Protein AF-A0AAD2FTS0-F1 (afdb_monomer)

Foldseek 3Di:
DDQCDPVNLVVLLVLQLVLLVVQPDPVVSVVVNVVSVVVSVVCPPDPPSVVVVVVSVVSVVVSVVSVVLRVVVVVCVVVVVPPCPSDPDDDDDPPDDDDPVRVVVVVVVVVVVVVVVD

InterPro domains:
  IPR008381 Succinate dehydrogenase assembly factor 3, mitochondrial [PTHR13137] (9-116)

Nearest PDB structures (foldseek):
  6odd-assembly1_B  TM=8.765E-01  e=1.587E-02  Homo sapiens
  5usr-assembly1_B  TM=8.900E-01  e=3.037E-02  Homo sapiens
  8pk8-assembly1_B  TM=8.845E-01  e=4.327E-02  Homo sapiens
  6nzu-assembly1_B  TM=8.905E-01  e=5.812E-02  Homo sapiens
  6uxe-assembly1_B  TM=8.537E-01  e=1.585E-01  Homo sapiens

Sequence (118 aa):
MATRGRGAALSLYRAILRAHKDNLPAEMRSLGDAYVKSEFKLHKTVEKTVQLDAFFTAWEEYLNQVQQTARIKESSLSLGEKEITASFGQHLSPDIELSEEQEMQLEKLKEEASKAGR

pLDDT: mean 82.48, std 14.32, range [41.81, 96.69]

Secondary structure (DSSP, 8-state):
-----HHHHHHHHHHHHHHHHHHS-HHHHHHHHHHHHHHHHHGGG---HHHHHHHHHHHHHHHHHHHHHHHHHHHHHHTT-TT-----S----TTPPPPHHHHHHHHHHHHHHHHHT-

Mean predicted aligned error: 10.07 Å

Solvent-accessible surface area (backbone atoms only — not comparable to full-atom values): 7083 Å² total; per-residue (Å²): 132,84,81,80,46,73,68,54,54,55,50,52,54,52,50,42,57,48,45,33,68,78,50,44,59,73,72,60,31,58,55,49,55,52,50,54,53,51,52,60,58,68,56,69,79,65,80,58,62,70,60,51,52,53,50,52,52,53,53,52,51,49,42,51,51,52,49,49,53,38,50,53,37,54,54,35,60,74,70,66,49,89,79,64,70,65,69,83,72,78,89,74,60,96,83,62,83,70,53,76,67,56,49,53,52,50,51,52,50,53,53,51,55,59,55,70,74,103

Radius of gyration: 19.04 Å; Cα contacts (8 Å, |Δi|>4): 46; chains: 1; bounding box: 47×38×46 Å

Structure (mmCIF, N/CA/C/O backbone):
data_AF-A0AAD2FTS0-F1
#
_entry.id   AF-A0AAD2FTS0-F1
#
loop_
_atom_site.group_PDB
_atom_site.id
_atom_site.type_symbol
_atom_site.label_atom_id
_atom_site.label_alt_id
_atom_site.label_comp_id
_atom_site.label_asym_id
_atom_site.label_entity_id
_atom_site.label_seq_id
_atom_site.pdbx_PDB_ins_code
_atom_site.Cartn_x
_atom_site.Cartn_y
_atom_site.Cartn_z
_atom_site.occupancy
_atom_site.B_iso_or_equiv
_atom_site.auth_seq_id
_atom_site.auth_comp_i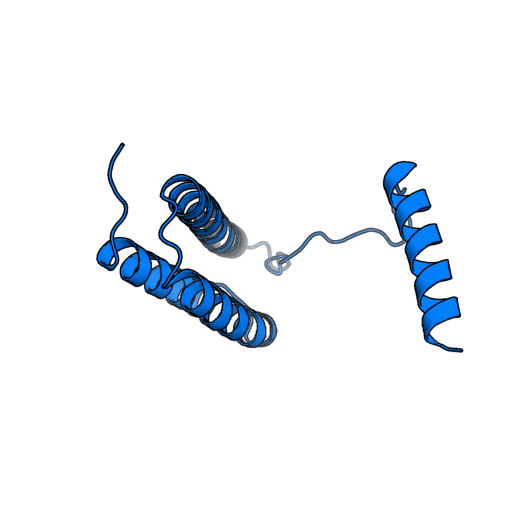d
_atom_site.auth_asym_id
_atom_site.auth_atom_id
_atom_site.pdbx_PDB_model_num
ATOM 1 N N . MET A 1 1 ? -13.497 16.438 12.329 1.00 41.81 1 ME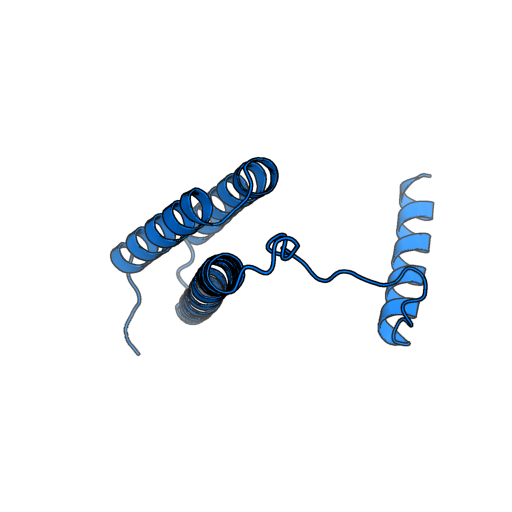T A N 1
ATOM 2 C CA . MET A 1 1 ? -12.716 15.297 11.807 1.00 41.81 1 MET A CA 1
ATOM 3 C C . MET A 1 1 ? -13.694 14.301 11.216 1.00 41.81 1 MET A C 1
ATOM 5 O O . MET A 1 1 ? -14.609 13.893 11.921 1.00 41.81 1 MET A O 1
ATOM 9 N N . ALA A 1 2 ? -13.605 14.031 9.914 1.00 47.47 2 ALA A N 1
ATOM 10 C CA . ALA A 1 2 ? -14.544 13.147 9.231 1.00 47.47 2 ALA A CA 1
ATOM 11 C C . ALA A 1 2 ? -14.225 11.693 9.599 1.00 47.47 2 ALA A C 1
ATOM 13 O O . ALA A 1 2 ? -13.137 11.210 9.308 1.00 47.47 2 ALA A O 1
ATOM 14 N N . THR A 1 3 ? -15.160 10.999 10.241 1.00 56.09 3 THR A N 1
ATOM 15 C CA . THR A 1 3 ? -15.031 9.575 10.557 1.00 56.09 3 THR A CA 1
ATOM 16 C C . THR A 1 3 ? -15.008 8.770 9.256 1.00 56.09 3 THR A C 1
ATOM 18 O O . THR A 1 3 ? -16.033 8.567 8.601 1.00 56.09 3 THR A O 1
ATOM 21 N N . ARG A 1 4 ? -13.816 8.325 8.839 1.00 69.94 4 ARG A N 1
ATOM 22 C CA . ARG A 1 4 ? -13.638 7.480 7.651 1.00 69.94 4 ARG A CA 1
ATOM 23 C C . ARG A 1 4 ? -14.267 6.109 7.905 1.00 69.94 4 ARG A C 1
ATOM 25 O O . ARG A 1 4 ? -13.741 5.278 8.636 1.00 69.94 4 ARG A O 1
ATOM 32 N N . GLY A 1 5 ? -15.447 5.898 7.329 1.00 78.75 5 GLY A N 1
ATOM 33 C CA . GLY A 1 5 ? -16.237 4.684 7.528 1.00 78.75 5 GLY A CA 1
ATOM 34 C C . GLY A 1 5 ? -15.822 3.506 6.640 1.00 78.75 5 GLY A C 1
ATOM 35 O O . GLY A 1 5 ? -14.988 3.609 5.740 1.00 78.75 5 GLY A O 1
ATOM 36 N N . ARG A 1 6 ? -16.509 2.374 6.827 1.00 82.62 6 ARG A N 1
ATOM 37 C CA . ARG A 1 6 ? -16.319 1.119 6.070 1.00 82.62 6 ARG A CA 1
ATOM 38 C C . ARG A 1 6 ? -16.353 1.296 4.546 1.00 82.62 6 ARG A C 1
ATOM 40 O O . ARG A 1 6 ? -15.654 0.583 3.831 1.00 82.62 6 ARG A O 1
ATOM 47 N N . GLY A 1 7 ? -17.155 2.240 4.048 1.00 86.44 7 GLY 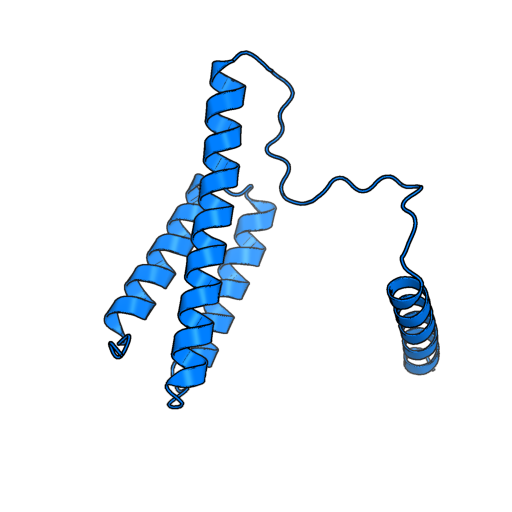A N 1
ATOM 48 C CA . GLY A 1 7 ? -17.219 2.572 2.623 1.00 86.44 7 GLY A CA 1
ATOM 49 C C . GLY A 1 7 ? -15.891 3.110 2.085 1.00 86.44 7 GLY A C 1
ATOM 50 O O . GLY A 1 7 ? -15.428 2.644 1.047 1.00 86.44 7 GLY A O 1
ATOM 51 N N . ALA A 1 8 ? -15.238 4.008 2.828 1.00 88.25 8 ALA A N 1
ATOM 52 C CA . ALA A 1 8 ? -13.932 4.552 2.464 1.00 88.25 8 ALA A CA 1
ATOM 53 C C . ALA A 1 8 ? -12.858 3.452 2.433 1.00 88.25 8 ALA A C 1
ATOM 55 O O . ALA A 1 8 ? -12.108 3.364 1.464 1.00 88.25 8 ALA A O 1
ATOM 56 N N . ALA A 1 9 ? -12.854 2.547 3.422 1.00 90.81 9 ALA A N 1
ATOM 57 C CA . ALA A 1 9 ? -11.936 1.400 3.454 1.00 90.81 9 ALA A CA 1
ATOM 58 C C . ALA A 1 9 ? -12.085 0.499 2.225 1.00 90.81 9 ALA A C 1
ATOM 60 O O . ALA A 1 9 ? -11.095 0.115 1.609 1.00 90.81 9 ALA A O 1
ATOM 61 N N . LEU A 1 10 ? -13.321 0.183 1.834 1.00 92.44 10 LEU A N 1
ATOM 62 C CA . LEU A 1 10 ? -13.574 -0.657 0.664 1.00 92.44 10 LEU A CA 1
ATOM 63 C C . LEU A 1 10 ? -13.203 0.035 -0.652 1.00 92.44 10 LEU A C 1
ATOM 65 O O . LEU A 1 10 ? -12.760 -0.639 -1.584 1.00 92.44 10 LEU A O 1
ATOM 69 N N . SER A 1 11 ? -13.400 1.349 -0.750 1.00 95.31 11 SER A N 1
ATOM 70 C CA . SER A 1 11 ? -12.982 2.127 -1.918 1.00 95.31 11 SER A CA 1
ATOM 71 C C . SER A 1 11 ? -11.462 2.158 -2.048 1.00 95.31 11 SER A C 1
ATOM 73 O O . SER A 1 11 ? -10.950 1.829 -3.117 1.00 95.31 11 SER A O 1
ATOM 75 N N . LEU A 1 12 ? -10.747 2.452 -0.956 1.00 95.62 12 LEU A N 1
ATOM 76 C CA . LEU A 1 12 ? -9.284 2.482 -0.930 1.00 95.62 12 LEU A CA 1
ATOM 77 C C . LEU A 1 12 ? -8.684 1.105 -1.239 1.00 95.62 12 LEU A C 1
ATOM 79 O O . LEU A 1 12 ? -7.850 0.981 -2.130 1.00 95.62 12 LEU A O 1
ATOM 83 N N . TYR A 1 13 ? -9.197 0.052 -0.598 1.00 96.12 13 TYR A N 1
ATOM 84 C CA . TYR A 1 13 ? -8.792 -1.331 -0.857 1.00 96.12 13 TYR A CA 1
ATOM 85 C C . TYR A 1 13 ? -8.905 -1.707 -2.343 1.00 96.12 13 TYR A C 1
ATOM 87 O O . TYR A 1 13 ? -7.976 -2.257 -2.933 1.00 96.12 13 TYR A O 1
ATOM 95 N N . ARG A 1 14 ? -10.036 -1.384 -2.986 1.00 96.69 14 ARG A N 1
ATOM 96 C CA . ARG A 1 14 ? -10.232 -1.662 -4.419 1.00 96.69 14 ARG A CA 1
ATOM 97 C C . ARG A 1 14 ? -9.324 -0.814 -5.304 1.00 96.69 14 ARG A C 1
ATOM 99 O O . ARG A 1 14 ? -8.875 -1.314 -6.331 1.00 96.69 14 ARG A O 1
ATOM 106 N N . ALA A 1 15 ? -9.092 0.444 -4.938 1.00 96.56 15 ALA A N 1
ATOM 107 C CA . ALA A 1 15 ? -8.209 1.333 -5.684 1.00 96.56 15 ALA A CA 1
ATOM 108 C C . ALA A 1 15 ? -6.764 0.815 -5.681 1.00 96.56 15 ALA A C 1
ATOM 110 O O . ALA A 1 15 ? -6.151 0.753 -6.744 1.00 96.56 15 ALA A O 1
ATOM 111 N N . ILE A 1 16 ? -6.272 0.344 -4.531 1.00 96.56 16 ILE A N 1
ATOM 112 C CA . ILE A 1 16 ? -4.934 -0.250 -4.402 1.00 96.56 16 ILE A CA 1
ATOM 113 C C . ILE A 1 16 ? -4.796 -1.507 -5.260 1.00 96.56 16 ILE A C 1
ATOM 115 O O . ILE A 1 16 ? -3.875 -1.592 -6.063 1.00 96.56 16 ILE A O 1
ATOM 119 N N . LEU A 1 17 ? -5.743 -2.448 -5.179 1.00 96.19 17 LEU A N 1
ATOM 120 C CA . LEU A 1 17 ? -5.669 -3.673 -5.987 1.00 96.19 17 LEU A CA 1
ATOM 121 C C . LEU A 1 17 ? -5.740 -3.409 -7.499 1.00 96.19 17 LEU A C 1
ATOM 123 O O . LEU A 1 17 ? -5.150 -4.147 -8.287 1.00 96.19 17 LEU A O 1
ATOM 127 N N . ARG A 1 18 ? -6.457 -2.361 -7.926 1.00 95.94 18 ARG A N 1
ATOM 128 C CA . ARG A 1 18 ? -6.436 -1.922 -9.331 1.00 95.94 18 ARG A CA 1
ATOM 129 C C . ARG A 1 18 ? -5.072 -1.355 -9.701 1.00 95.94 18 ARG A C 1
ATOM 131 O O . ARG A 1 18 ? -4.487 -1.818 -10.669 1.00 95.94 18 ARG A O 1
ATOM 138 N N . ALA A 1 19 ? -4.532 -0.450 -8.884 1.00 94.06 19 ALA A N 1
ATOM 139 C CA . ALA A 1 19 ? -3.203 0.109 -9.108 1.00 94.06 19 ALA A CA 1
ATOM 140 C C . ALA A 1 19 ? -2.131 -0.991 -9.170 1.00 94.06 19 ALA A C 1
ATOM 142 O O . ALA A 1 19 ? -1.285 -0.968 -10.051 1.00 94.06 19 ALA A O 1
ATOM 143 N N . HIS A 1 20 ? -2.204 -2.008 -8.312 1.00 94.06 20 HIS A N 1
ATOM 144 C CA . HIS A 1 20 ? -1.323 -3.171 -8.384 1.00 94.06 20 HIS A CA 1
ATOM 145 C C . HIS A 1 20 ? -1.424 -3.907 -9.720 1.00 94.06 20 HIS A C 1
ATOM 147 O O . HIS A 1 20 ? -0.411 -4.236 -10.329 1.00 94.06 20 HIS A O 1
ATOM 153 N N . LYS A 1 21 ? -2.649 -4.176 -10.181 1.00 91.88 21 LYS A N 1
ATOM 154 C CA . LYS A 1 21 ? -2.876 -4.861 -11.453 1.00 91.88 21 LYS A CA 1
ATOM 155 C C . LYS A 1 21 ? -2.316 -4.073 -12.635 1.00 91.88 21 LYS A C 1
ATOM 157 O O . LYS A 1 21 ? -1.761 -4.696 -13.537 1.00 91.88 21 LYS A O 1
ATOM 162 N N . ASP A 1 22 ? -2.503 -2.760 -12.625 1.00 89.88 22 ASP A N 1
ATOM 163 C CA . ASP A 1 22 ? -2.186 -1.899 -13.761 1.00 89.88 22 ASP A CA 1
ATOM 164 C C . ASP A 1 22 ? -0.695 -1.510 -13.775 1.00 89.88 22 ASP A C 1
ATOM 166 O O . ASP A 1 22 ? -0.103 -1.364 -14.844 1.00 89.88 22 ASP A O 1
ATOM 170 N N . ASN A 1 23 ? -0.061 -1.417 -12.598 1.00 86.62 23 ASN A N 1
ATOM 171 C CA . ASN A 1 23 ? 1.244 -0.770 -12.451 1.00 86.62 23 ASN A CA 1
ATOM 172 C C . ASN A 1 23 ? 2.376 -1.699 -11.990 1.00 86.62 23 ASN A C 1
ATOM 174 O O . ASN A 1 23 ? 3.535 -1.409 -12.293 1.00 86.62 23 ASN A O 1
ATOM 178 N N . LEU A 1 24 ? 2.086 -2.792 -11.270 1.00 85.62 24 LEU A N 1
ATOM 179 C CA . LEU A 1 24 ? 3.124 -3.682 -10.733 1.00 85.62 24 LEU A CA 1
ATOM 180 C C . LEU A 1 24 ? 3.443 -4.854 -11.679 1.00 85.62 24 LEU A C 1
ATOM 182 O O . LEU A 1 24 ? 2.535 -5.424 -12.291 1.00 85.62 24 LEU A O 1
ATOM 186 N N . PRO A 1 25 ? 4.716 -5.294 -11.737 1.00 86.06 25 PRO A N 1
ATOM 187 C CA . PRO A 1 25 ? 5.088 -6.594 -12.290 1.00 86.06 25 PRO A CA 1
ATOM 188 C C . PRO A 1 25 ? 4.367 -7.751 -11.583 1.00 86.06 25 PRO A C 1
ATOM 190 O O . PRO A 1 25 ? 3.953 -7.637 -10.424 1.00 86.06 25 PRO A O 1
ATOM 193 N N . ALA A 1 26 ? 4.225 -8.886 -12.271 1.00 85.38 26 ALA A N 1
ATOM 194 C CA . ALA A 1 26 ? 3.427 -10.016 -11.797 1.00 85.38 26 ALA A CA 1
ATOM 195 C C . ALA A 1 26 ? 3.923 -10.580 -10.453 1.00 85.38 26 ALA A C 1
ATOM 197 O O . ALA A 1 26 ? 3.111 -10.899 -9.578 1.00 85.38 26 ALA A O 1
ATOM 198 N N . GLU A 1 27 ? 5.242 -10.652 -10.280 1.00 83.94 27 GLU A N 1
ATOM 199 C CA . GLU A 1 27 ? 5.910 -11.152 -9.081 1.00 83.94 27 GLU A CA 1
ATOM 200 C C . GLU A 1 27 ? 5.581 -10.262 -7.878 1.00 83.94 27 GLU A C 1
ATOM 202 O O . GLU A 1 27 ? 5.083 -10.747 -6.858 1.00 83.94 27 GLU A O 1
ATOM 207 N N . MET A 1 28 ? 5.752 -8.944 -8.031 1.00 83.75 28 MET A N 1
ATOM 208 C CA . MET A 1 28 ? 5.470 -7.963 -6.977 1.00 83.75 28 MET A CA 1
ATOM 209 C C . MET A 1 28 ? 3.984 -7.888 -6.629 1.00 83.75 28 MET A C 1
ATOM 211 O O . MET A 1 28 ? 3.628 -7.774 -5.454 1.00 83.75 28 MET A O 1
ATOM 215 N N . ARG A 1 29 ? 3.105 -7.996 -7.633 1.00 91.50 29 ARG A N 1
ATOM 216 C CA . ARG A 1 29 ? 1.653 -7.989 -7.424 1.00 91.50 29 ARG A CA 1
ATOM 217 C C . ARG A 1 29 ? 1.208 -9.130 -6.518 1.00 91.50 29 ARG A C 1
ATOM 219 O O . ARG A 1 29 ? 0.371 -8.916 -5.648 1.00 91.50 29 ARG A O 1
ATOM 226 N N . SER A 1 30 ? 1.749 -10.334 -6.713 1.00 89.44 30 SER A N 1
ATOM 227 C CA . SER A 1 30 ? 1.337 -11.513 -5.938 1.00 89.44 30 SER A CA 1
ATOM 228 C C . SER A 1 30 ? 1.547 -11.317 -4.431 1.00 89.44 30 SER A C 1
ATOM 230 O O . SER A 1 30 ? 0.634 -11.561 -3.637 1.00 89.44 30 SER A O 1
ATOM 232 N N . LEU A 1 31 ? 2.719 -10.796 -4.058 1.00 91.12 31 LEU A N 1
ATOM 233 C CA . LEU A 1 31 ? 3.091 -10.499 -2.681 1.00 91.12 31 LEU A CA 1
ATOM 234 C C . LEU A 1 31 ? 2.296 -9.305 -2.139 1.00 91.12 31 LEU A C 1
ATOM 236 O O . LEU A 1 31 ? 1.705 -9.392 -1.061 1.00 91.12 31 LEU A O 1
ATOM 240 N N . GLY A 1 32 ? 2.228 -8.215 -2.909 1.00 92.94 32 GLY A N 1
ATOM 241 C CA . GLY A 1 32 ? 1.515 -6.998 -2.521 1.00 92.94 32 GLY A CA 1
ATOM 242 C C . GLY A 1 32 ? 0.025 -7.240 -2.273 1.00 92.94 32 GLY A C 1
ATOM 243 O O . GLY A 1 32 ? -0.508 -6.816 -1.250 1.00 92.94 32 GLY A O 1
ATOM 244 N N . ASP A 1 33 ? -0.654 -7.975 -3.156 1.00 95.94 33 ASP A N 1
ATOM 245 C CA . ASP A 1 33 ? -2.082 -8.287 -3.017 1.00 95.94 33 ASP A CA 1
ATOM 246 C C . ASP A 1 33 ? -2.376 -9.120 -1.766 1.00 95.94 33 ASP A C 1
ATOM 248 O O . ASP A 1 33 ? -3.413 -8.927 -1.122 1.00 95.94 33 ASP A O 1
ATOM 252 N N . ALA A 1 34 ? -1.494 -10.066 -1.428 1.00 95.00 34 ALA A N 1
ATOM 253 C CA . ALA A 1 34 ? -1.619 -10.865 -0.214 1.00 95.00 34 ALA A CA 1
ATOM 254 C C . ALA A 1 34 ? -1.474 -9.989 1.039 1.00 95.00 34 ALA A C 1
ATOM 256 O O . ALA A 1 34 ? -2.297 -10.097 1.952 1.00 95.00 34 ALA A O 1
ATOM 257 N N . TYR A 1 35 ? -0.498 -9.077 1.035 1.00 94.81 35 TYR A N 1
ATOM 258 C CA . TYR A 1 35 ? -0.248 -8.151 2.136 1.00 94.81 35 TYR A CA 1
ATOM 259 C C . TYR A 1 35 ? -1.402 -7.160 2.351 1.00 94.81 35 TYR A C 1
ATOM 261 O O . TYR A 1 35 ? -1.925 -7.024 3.457 1.00 94.81 35 TYR A O 1
ATOM 269 N N . VAL A 1 36 ? -1.906 -6.532 1.283 1.00 96.12 36 VAL A N 1
ATOM 270 C CA . VAL A 1 36 ? -3.060 -5.617 1.382 1.00 96.12 36 VAL A CA 1
ATOM 271 C C . VAL A 1 36 ? -4.277 -6.345 1.955 1.00 96.12 36 VAL A C 1
ATOM 273 O O . VAL A 1 36 ? -4.988 -5.816 2.812 1.00 96.12 36 VAL A O 1
ATOM 276 N N . LYS A 1 37 ? -4.520 -7.589 1.525 1.00 95.19 37 LYS A N 1
ATOM 277 C CA . LYS A 1 37 ? -5.619 -8.414 2.048 1.00 95.19 37 LYS A CA 1
ATOM 278 C C . LYS A 1 37 ? -5.480 -8.697 3.540 1.00 95.19 37 LYS A C 1
ATOM 280 O O . LYS A 1 37 ? -6.492 -8.626 4.243 1.00 95.19 37 LYS A O 1
ATOM 285 N N . SER A 1 38 ? -4.284 -9.043 4.018 1.00 94.81 38 SER A N 1
ATOM 286 C CA . SER A 1 38 ? -4.064 -9.320 5.441 1.00 94.81 38 SER A CA 1
ATOM 287 C C . SER A 1 38 ? -4.239 -8.065 6.285 1.00 94.81 38 SER A C 1
ATOM 289 O O . SER A 1 38 ? -4.996 -8.096 7.255 1.00 94.81 38 SER A O 1
ATOM 291 N N . GLU A 1 39 ? -3.644 -6.949 5.869 1.00 94.50 39 GLU A N 1
ATOM 292 C CA . GLU A 1 39 ? -3.670 -5.696 6.628 1.00 94.50 39 GLU A CA 1
ATOM 293 C C . GLU A 1 39 ? -5.079 -5.112 6.731 1.00 94.50 39 GLU A C 1
ATOM 295 O O . GLU A 1 39 ? -5.565 -4.830 7.829 1.00 94.50 39 GLU A O 1
ATOM 300 N N . PHE A 1 40 ? -5.807 -5.028 5.611 1.00 93.62 40 PHE A N 1
ATOM 301 C CA . PHE A 1 40 ? -7.193 -4.552 5.629 1.00 93.62 40 PHE A CA 1
ATOM 302 C C . PHE A 1 40 ? -8.125 -5.495 6.387 1.00 93.62 40 PHE A C 1
ATOM 304 O O . PHE A 1 40 ? -9.161 -5.046 6.870 1.00 93.62 40 PHE A O 1
ATOM 311 N N . LYS A 1 41 ? -7.810 -6.795 6.482 1.00 91.50 41 LYS A N 1
ATOM 312 C CA . LYS A 1 41 ? -8.573 -7.739 7.311 1.00 91.50 41 LYS A CA 1
ATOM 313 C C . LYS A 1 41 ? -8.292 -7.515 8.795 1.00 91.50 41 LYS A C 1
ATOM 315 O O . LYS A 1 41 ? -9.251 -7.517 9.566 1.00 91.50 41 LYS A O 1
ATOM 320 N N . LEU A 1 42 ? -7.030 -7.307 9.166 1.00 89.88 42 LEU A N 1
ATOM 321 C CA . LEU A 1 42 ? -6.602 -7.067 10.544 1.00 89.88 42 LEU A CA 1
ATOM 322 C C . LEU A 1 42 ? -7.197 -5.766 11.104 1.00 89.88 42 LEU A C 1
ATOM 324 O O . LEU A 1 42 ? -7.644 -5.728 12.246 1.00 89.88 42 LEU A O 1
ATOM 328 N N . HIS A 1 43 ? -7.319 -4.736 10.267 1.00 86.56 43 HIS A N 1
ATOM 329 C CA . HIS A 1 43 ? -7.833 -3.425 10.670 1.00 86.56 43 HIS A CA 1
ATOM 330 C C . HIS A 1 43 ? -9.370 -3.304 10.651 1.00 86.56 43 HIS A C 1
ATOM 332 O O . HIS A 1 43 ? -9.907 -2.238 10.943 1.00 86.56 43 HIS A O 1
ATOM 338 N N . LYS A 1 44 ? -10.118 -4.384 10.357 1.00 83.25 44 LYS A N 1
ATOM 339 C CA . LYS A 1 44 ? -11.600 -4.352 10.330 1.00 83.25 44 LYS A CA 1
ATOM 340 C C . LYS A 1 44 ? -12.244 -4.071 11.684 1.00 83.25 44 LYS A C 1
ATOM 342 O O . LYS A 1 44 ? -13.366 -3.576 11.708 1.00 83.25 44 LYS A O 1
ATOM 347 N N . THR A 1 45 ? -11.587 -4.466 12.770 1.00 80.19 45 THR A N 1
ATOM 348 C CA . THR A 1 45 ? -12.129 -4.420 14.137 1.00 80.19 45 THR A CA 1
ATOM 349 C C . THR A 1 45 ? -11.447 -3.362 15.001 1.00 80.19 45 THR A C 1
ATOM 351 O O . THR A 1 45 ? -11.656 -3.333 16.208 1.00 80.19 45 THR A O 1
ATOM 354 N N . VAL A 1 46 ? -10.600 -2.514 14.414 1.00 82.38 46 VAL A N 1
ATOM 355 C CA . VAL A 1 46 ? -9.936 -1.429 15.142 1.00 82.38 46 VAL A CA 1
ATOM 356 C C . VAL A 1 46 ? -10.942 -0.301 15.355 1.00 82.38 46 VAL A C 1
ATOM 358 O O . VAL A 1 46 ? -11.445 0.272 14.395 1.00 82.38 46 VAL A O 1
ATOM 361 N N . GLU A 1 47 ? -11.23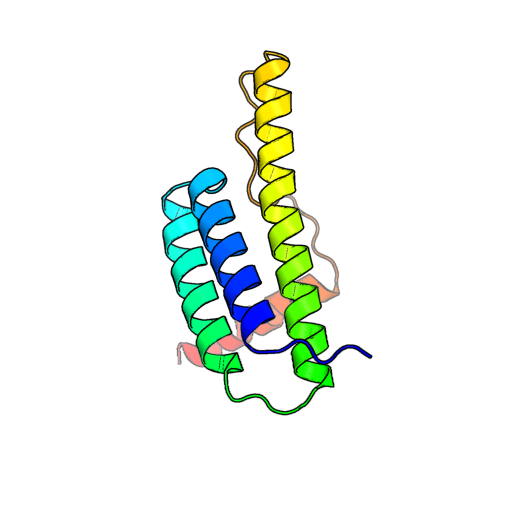6 0.021 16.614 1.00 71.31 47 GLU A N 1
ATOM 362 C CA . GLU A 1 47 ? -12.222 1.055 16.977 1.00 71.31 47 GLU A CA 1
ATOM 363 C C . GLU A 1 47 ? -11.582 2.417 17.291 1.00 71.31 47 GLU A C 1
ATOM 365 O O . GLU A 1 47 ? -12.252 3.449 17.282 1.00 71.31 47 GLU A O 1
ATOM 370 N N . LYS A 1 48 ? -10.267 2.448 17.548 1.00 79.81 48 LYS A N 1
ATOM 371 C CA . LYS A 1 48 ? -9.541 3.685 17.864 1.00 79.81 48 LYS A CA 1
ATOM 372 C C . LYS A 1 48 ? -9.438 4.571 16.621 1.00 79.81 48 LYS A C 1
ATOM 374 O O . LYS A 1 48 ? -8.660 4.289 15.712 1.00 79.81 48 LYS A O 1
ATOM 379 N N . THR A 1 49 ? -10.168 5.683 16.626 1.00 77.25 49 THR A N 1
ATOM 380 C CA . THR A 1 49 ? -10.262 6.638 15.507 1.00 77.25 49 THR A CA 1
ATOM 381 C C . THR A 1 49 ? -8.903 7.158 15.031 1.00 77.25 49 THR A C 1
ATOM 383 O O . THR A 1 49 ? -8.659 7.194 13.832 1.00 77.25 49 THR A O 1
ATOM 386 N N . VAL A 1 50 ? -7.983 7.463 15.951 1.00 84.06 50 VAL A N 1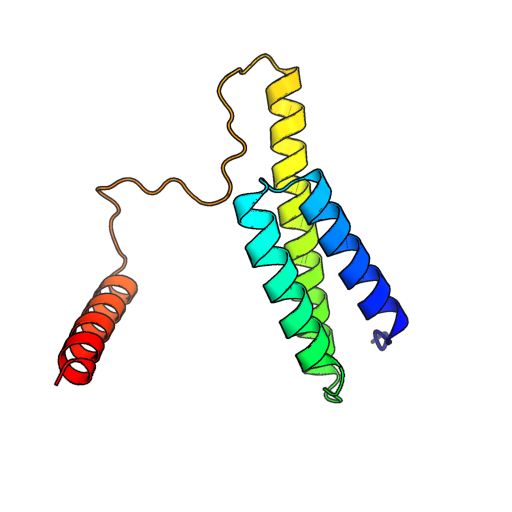
ATOM 387 C CA . VAL A 1 50 ? -6.626 7.944 15.620 1.00 84.06 50 VAL A CA 1
ATOM 388 C C . VAL A 1 50 ? -5.825 6.911 14.818 1.00 84.06 50 VAL A C 1
ATOM 390 O O . VAL A 1 50 ? -5.123 7.263 13.874 1.00 84.06 50 VAL A O 1
ATOM 393 N N . GLN A 1 51 ? -5.940 5.627 15.168 1.00 83.44 51 GLN A N 1
ATOM 394 C CA . GLN A 1 51 ? -5.234 4.556 14.459 1.00 83.44 51 GLN A CA 1
ATOM 395 C C . GLN A 1 51 ? -5.819 4.338 13.063 1.00 83.44 51 GLN A C 1
ATOM 397 O O . GLN A 1 51 ? -5.071 4.105 12.118 1.00 83.44 51 GLN A O 1
ATOM 402 N N . LEU A 1 52 ? -7.142 4.461 12.921 1.00 86.38 52 LEU A N 1
ATOM 403 C CA . LEU A 1 52 ? -7.799 4.400 11.618 1.00 86.38 52 LEU A CA 1
ATOM 404 C C . LEU A 1 52 ? -7.370 5.563 10.718 1.00 86.38 52 LEU A C 1
ATOM 406 O O . LEU A 1 52 ? -7.049 5.331 9.558 1.00 86.38 52 LEU A O 1
ATOM 410 N N . ASP A 1 53 ? -7.309 6.792 11.232 1.00 87.75 53 ASP A N 1
ATOM 411 C CA . ASP A 1 53 ? -6.884 7.950 10.435 1.00 87.75 53 ASP A CA 1
ATOM 412 C C . ASP A 1 53 ? -5.432 7.818 9.956 1.00 87.75 53 ASP A C 1
ATOM 414 O O . ASP A 1 53 ? -5.146 8.068 8.780 1.00 87.75 53 ASP A O 1
ATOM 418 N N . ALA A 1 54 ? -4.531 7.353 10.829 1.00 89.88 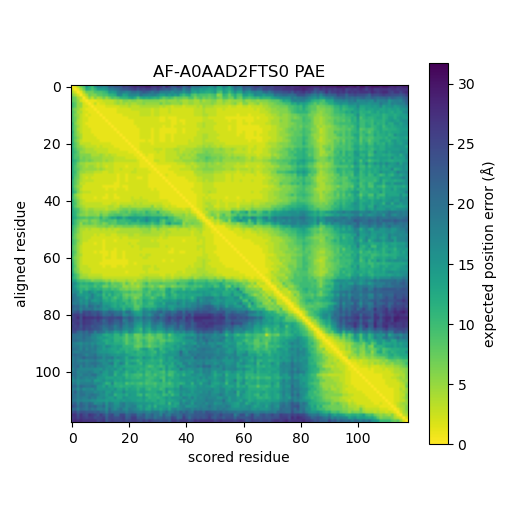54 ALA A N 1
ATOM 419 C CA . ALA A 1 54 ? -3.148 7.054 10.460 1.00 89.88 54 ALA A CA 1
ATOM 420 C C . ALA A 1 54 ? -3.074 5.946 9.396 1.00 89.88 54 ALA A C 1
ATOM 422 O O . ALA A 1 54 ? -2.374 6.102 8.396 1.00 89.88 54 ALA A O 1
ATOM 423 N N . PHE A 1 55 ? -3.854 4.872 9.566 1.00 91.56 55 PHE A N 1
ATOM 424 C CA . PHE A 1 55 ? -3.970 3.795 8.584 1.00 91.56 55 PHE A CA 1
ATOM 425 C C . PHE A 1 55 ? -4.405 4.346 7.223 1.00 91.56 55 PHE A C 1
ATOM 427 O O . PHE A 1 55 ? -3.709 4.166 6.228 1.00 91.56 55 PHE A O 1
ATOM 434 N N . PHE A 1 56 ? -5.522 5.072 7.161 1.00 93.19 56 PHE A N 1
ATOM 435 C CA . PHE A 1 56 ? -6.014 5.604 5.893 1.00 93.19 56 PHE 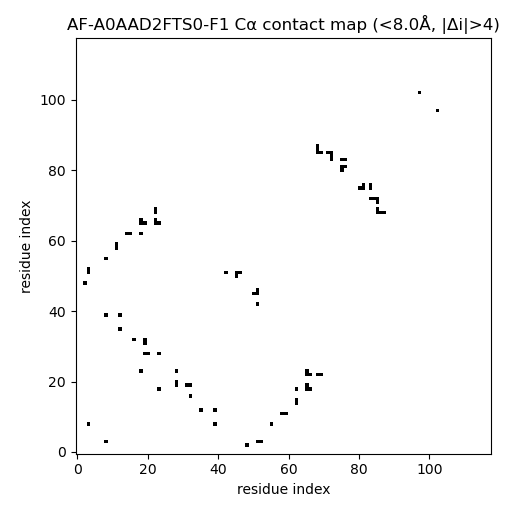A CA 1
ATOM 436 C C . PHE A 1 56 ? -5.014 6.546 5.224 1.00 93.19 56 PHE A C 1
ATOM 438 O O . PHE A 1 56 ? -4.824 6.441 4.018 1.00 93.19 56 PHE A O 1
ATOM 445 N N . THR A 1 57 ? -4.368 7.425 5.992 1.00 94.38 57 THR A N 1
ATOM 446 C CA . THR A 1 57 ? -3.351 8.348 5.465 1.00 94.38 57 THR A CA 1
ATOM 447 C C . THR A 1 57 ? -2.193 7.583 4.826 1.00 94.38 57 THR A C 1
ATOM 449 O O . THR A 1 57 ? -1.871 7.823 3.665 1.00 94.38 57 THR A O 1
ATOM 452 N N . ALA A 1 58 ? -1.634 6.601 5.538 1.00 94.56 58 ALA A N 1
ATOM 453 C CA . ALA A 1 58 ? -0.519 5.801 5.037 1.00 94.56 58 ALA A CA 1
ATOM 454 C C . ALA A 1 58 ? -0.889 5.008 3.770 1.00 94.56 58 ALA A C 1
ATOM 456 O O . ALA A 1 58 ? -0.118 4.952 2.813 1.00 94.56 58 ALA A O 1
ATOM 457 N N . TRP A 1 59 ? -2.089 4.423 3.724 1.00 95.94 59 TRP A N 1
ATOM 458 C CA . TRP A 1 59 ? -2.536 3.639 2.568 1.00 95.94 59 TRP A CA 1
ATOM 459 C C . TRP A 1 59 ? -2.939 4.498 1.360 1.00 95.94 59 TRP A C 1
ATOM 461 O O . TRP A 1 59 ? -2.806 4.048 0.220 1.00 95.94 59 TRP A O 1
ATOM 471 N N . GLU A 1 60 ? -3.406 5.729 1.577 1.00 95.88 60 GLU A N 1
ATOM 472 C CA . GLU A 1 60 ? -3.616 6.717 0.509 1.00 95.88 60 GLU A CA 1
ATOM 473 C C . GLU A 1 60 ? -2.285 7.198 -0.076 1.00 95.88 60 GLU A C 1
ATOM 475 O O . GLU A 1 60 ? -2.147 7.302 -1.296 1.00 95.88 60 GLU A O 1
ATOM 480 N N . GLU A 1 61 ? -1.287 7.441 0.774 1.00 95.50 61 GLU A N 1
ATOM 481 C CA . GLU A 1 61 ? 0.063 7.796 0.340 1.00 95.50 61 GLU A CA 1
ATOM 482 C C . GLU A 1 61 ? 0.718 6.658 -0.452 1.00 95.50 61 GLU A C 1
ATOM 484 O O . GLU A 1 61 ? 1.224 6.884 -1.552 1.00 95.50 61 GLU A O 1
ATOM 489 N N . TYR A 1 62 ? 0.601 5.419 0.032 1.00 94.38 62 TYR A N 1
ATOM 490 C CA . TYR A 1 62 ? 1.050 4.233 -0.697 1.00 94.38 62 TYR A CA 1
ATOM 491 C C . TYR A 1 62 ? 0.399 4.117 -2.084 1.00 94.38 62 TYR A C 1
ATOM 493 O O . TYR A 1 62 ? 1.089 3.911 -3.084 1.00 94.38 62 TYR A O 1
ATOM 501 N N . LEU A 1 63 ? -0.924 4.303 -2.178 1.00 94.56 63 LEU A N 1
ATOM 502 C CA . LEU A 1 63 ? -1.629 4.294 -3.464 1.00 94.56 63 LEU A CA 1
ATOM 503 C C . LEU A 1 63 ? -1.069 5.354 -4.425 1.00 94.56 63 LEU A C 1
ATOM 505 O O . LEU A 1 63 ? -0.848 5.055 -5.602 1.00 94.56 63 LEU A O 1
ATOM 509 N N . ASN A 1 64 ? -0.822 6.570 -3.928 1.00 93.19 64 ASN A N 1
ATOM 510 C CA . ASN A 1 64 ? -0.234 7.644 -4.727 1.00 93.19 64 ASN A CA 1
ATOM 511 C C . ASN A 1 64 ? 1.158 7.266 -5.244 1.00 93.19 64 ASN A C 1
ATOM 513 O O . ASN A 1 64 ? 1.432 7.479 -6.424 1.00 93.19 64 ASN A O 1
ATOM 517 N N . GLN A 1 65 ? 2.007 6.658 -4.412 1.00 89.25 65 GLN A N 1
ATOM 518 C CA . GLN A 1 65 ? 3.342 6.207 -4.819 1.00 89.25 65 GLN A CA 1
ATOM 519 C C . GLN A 1 65 ? 3.267 5.166 -5.945 1.00 89.25 65 GLN A C 1
ATOM 521 O O . GLN A 1 65 ? 3.897 5.344 -6.987 1.00 89.25 65 GLN A O 1
ATOM 526 N N . VAL A 1 66 ? 2.422 4.135 -5.800 1.00 88.94 66 VAL A N 1
ATOM 527 C CA . VAL A 1 66 ? 2.246 3.092 -6.833 1.00 88.94 66 VAL A CA 1
ATOM 528 C C . VAL A 1 66 ? 1.770 3.693 -8.162 1.00 88.94 66 VAL A C 1
ATOM 530 O O . VAL A 1 66 ? 2.202 3.269 -9.236 1.00 88.94 66 VAL A O 1
ATOM 533 N N . GLN A 1 67 ? 0.886 4.692 -8.115 1.00 89.06 67 GLN A N 1
ATOM 534 C CA . GLN A 1 67 ? 0.409 5.389 -9.312 1.00 89.06 67 GLN A CA 1
ATOM 535 C C . GLN A 1 67 ? 1.459 6.331 -9.917 1.00 89.06 67 GLN A C 1
ATOM 537 O O . GLN A 1 67 ? 1.535 6.452 -11.138 1.00 89.06 67 GLN A O 1
ATOM 542 N N . GLN A 1 68 ? 2.278 6.995 -9.101 1.00 83.88 68 GLN A N 1
ATOM 543 C CA . GLN A 1 68 ? 3.360 7.857 -9.584 1.00 83.88 68 GLN A CA 1
ATOM 544 C C . GLN A 1 68 ? 4.444 7.057 -10.309 1.00 83.88 68 GLN A C 1
ATOM 546 O O . GLN A 1 68 ? 4.849 7.456 -11.401 1.00 83.88 68 GLN A O 1
ATOM 551 N N . THR A 1 69 ? 4.854 5.901 -9.774 1.00 74.62 69 THR A N 1
ATOM 552 C CA . THR A 1 69 ? 5.817 5.011 -10.447 1.00 74.62 69 THR A CA 1
ATOM 553 C C . THR A 1 69 ? 5.322 4.591 -11.834 1.00 74.62 69 THR A C 1
ATOM 555 O O . THR A 1 69 ? 6.102 4.528 -12.785 1.00 74.62 69 THR A O 1
ATOM 558 N N . ALA A 1 70 ? 4.013 4.376 -11.987 1.00 71.25 70 ALA A N 1
ATOM 559 C CA . ALA A 1 70 ? 3.407 4.081 -13.282 1.00 71.25 70 ALA A CA 1
ATOM 560 C C . ALA A 1 70 ? 3.446 5.261 -14.256 1.00 71.25 70 ALA A C 1
ATOM 562 O O . ALA A 1 70 ? 3.783 5.080 -15.422 1.00 71.25 70 ALA A O 1
ATOM 563 N N . ARG A 1 71 ? 3.162 6.480 -13.783 1.00 71.00 71 ARG A N 1
ATOM 564 C CA . ARG A 1 71 ? 3.232 7.688 -14.623 1.00 71.00 71 ARG A CA 1
ATOM 565 C C . ARG A 1 71 ? 4.640 7.928 -15.156 1.00 71.00 71 ARG A C 1
ATOM 567 O O . ARG A 1 71 ? 4.787 8.255 -16.327 1.00 71.00 71 ARG A O 1
ATOM 574 N N . ILE A 1 72 ? 5.661 7.719 -14.320 1.00 67.38 72 ILE A N 1
ATOM 575 C CA . ILE A 1 72 ? 7.071 7.834 -14.726 1.00 67.38 72 ILE A CA 1
ATOM 576 C C . ILE A 1 72 ? 7.382 6.843 -15.858 1.00 67.38 72 ILE A C 1
ATOM 578 O O . ILE A 1 72 ? 8.009 7.221 -16.847 1.00 67.38 72 ILE A O 1
ATOM 582 N N . LYS A 1 73 ? 6.874 5.606 -15.754 1.00 65.25 73 LYS A N 1
ATOM 583 C CA . LYS A 1 73 ? 6.986 4.579 -16.801 1.00 65.25 73 LYS A CA 1
ATOM 584 C C . LYS A 1 73 ? 6.305 4.992 -18.111 1.00 65.25 73 LYS A C 1
ATOM 586 O O . LYS A 1 73 ? 6.854 4.769 -19.181 1.00 65.25 73 LYS A O 1
ATOM 591 N N . GLU A 1 74 ? 5.107 5.569 -18.057 1.00 64.38 74 GLU A N 1
ATOM 592 C CA . GLU A 1 74 ? 4.398 6.019 -19.266 1.00 64.38 74 GLU A CA 1
ATOM 593 C C . GLU A 1 74 ? 5.110 7.198 -19.944 1.00 64.38 74 GLU A C 1
ATOM 595 O O . GLU A 1 74 ? 5.263 7.210 -21.168 1.00 64.38 74 GLU A O 1
ATOM 600 N N . SER A 1 75 ? 5.598 8.164 -19.158 1.00 62.19 75 SER A N 1
ATOM 601 C CA . SER A 1 75 ? 6.335 9.312 -19.694 1.00 62.19 75 SER A CA 1
ATOM 602 C C . SER A 1 75 ? 7.672 8.919 -20.322 1.00 62.19 75 SER A C 1
ATOM 604 O O . SER A 1 75 ? 8.016 9.449 -21.376 1.00 62.19 75 SER A O 1
ATOM 606 N N . SER A 1 76 ? 8.404 7.969 -19.729 1.00 60.62 76 SER A N 1
ATOM 607 C CA . SER A 1 76 ? 9.685 7.506 -20.277 1.00 60.62 76 SER A CA 1
ATOM 608 C C . SER A 1 76 ? 9.510 6.737 -21.587 1.00 60.62 76 SER A C 1
ATOM 610 O O . SER A 1 76 ? 10.245 6.970 -22.548 1.00 60.62 76 SER A O 1
ATOM 612 N N . LEU A 1 77 ? 8.472 5.896 -21.676 1.00 60.31 77 LEU A N 1
ATOM 613 C CA . LEU A 1 77 ? 8.094 5.215 -22.918 1.00 60.31 77 LEU A CA 1
ATOM 614 C C . LEU A 1 77 ? 7.740 6.213 -24.033 1.00 60.31 77 LEU A C 1
ATOM 616 O O . LEU A 1 77 ? 8.110 5.996 -25.187 1.00 60.31 77 LEU A O 1
ATOM 620 N N . SER A 1 78 ? 7.068 7.321 -23.697 1.00 67.62 78 SER A N 1
ATOM 621 C CA . SER A 1 78 ? 6.738 8.391 -24.650 1.00 67.62 78 SER A CA 1
ATOM 622 C C . SER A 1 78 ? 7.962 9.167 -25.149 1.00 67.62 78 SER A C 1
ATOM 624 O O . SER A 1 78 ? 7.915 9.708 -26.254 1.00 67.62 78 SER A O 1
ATOM 626 N N . LEU A 1 79 ? 9.035 9.254 -24.359 1.00 68.69 79 LEU A N 1
ATOM 627 C CA . LEU A 1 79 ? 10.262 9.987 -24.702 1.00 68.69 79 LEU A CA 1
ATOM 628 C C . LEU A 1 79 ? 11.264 9.143 -25.508 1.00 68.69 79 LEU A C 1
ATOM 630 O O . LEU A 1 79 ? 12.326 9.634 -25.882 1.00 68.69 79 LEU A O 1
ATOM 634 N N . GLY A 1 80 ? 10.934 7.885 -25.819 1.00 55.06 80 GLY A N 1
ATOM 635 C CA . GLY A 1 80 ? 11.815 6.991 -26.575 1.00 55.06 80 GLY A CA 1
ATOM 636 C C . GLY A 1 80 ? 13.020 6.482 -25.775 1.00 55.06 80 GLY A C 1
ATOM 637 O O . GLY A 1 80 ? 13.894 5.825 -26.345 1.00 55.06 80 GLY A O 1
ATOM 638 N N . GLU A 1 81 ? 13.054 6.731 -24.463 1.00 56.03 81 GLU A N 1
ATOM 639 C CA . GLU A 1 81 ? 14.054 6.199 -23.540 1.00 56.03 81 GLU A CA 1
ATOM 640 C C . GLU A 1 81 ? 13.755 4.714 -23.286 1.00 56.03 81 GLU A C 1
ATOM 642 O O . GLU A 1 81 ? 12.982 4.332 -22.408 1.00 56.03 81 GLU A O 1
ATOM 647 N N . LYS A 1 82 ? 14.349 3.850 -24.117 1.00 50.00 82 LYS A N 1
ATOM 648 C CA . LYS A 1 82 ? 14.109 2.395 -24.129 1.00 50.00 82 LYS A CA 1
ATOM 649 C C . LYS A 1 82 ? 14.542 1.651 -22.855 1.00 50.00 82 LYS A C 1
ATOM 651 O O . LYS A 1 82 ? 14.204 0.479 -22.726 1.00 50.00 82 LYS A O 1
ATOM 656 N N . GLU A 1 83 ? 15.241 2.297 -21.924 1.00 48.41 83 GLU A N 1
ATOM 657 C CA . GLU A 1 83 ? 15.844 1.652 -20.747 1.00 48.41 83 GLU A CA 1
ATOM 658 C C . GLU A 1 83 ? 15.397 2.234 -19.399 1.00 48.41 83 GLU A C 1
ATOM 660 O O . GLU A 1 83 ? 16.120 2.155 -18.413 1.00 48.41 83 GLU A O 1
ATOM 665 N N . ILE A 1 84 ? 14.181 2.770 -19.292 1.00 50.16 84 ILE A N 1
ATOM 666 C CA . ILE A 1 84 ? 13.585 2.965 -17.963 1.00 50.16 84 ILE A CA 1
ATOM 667 C C . ILE A 1 84 ? 12.687 1.763 -17.681 1.00 50.16 84 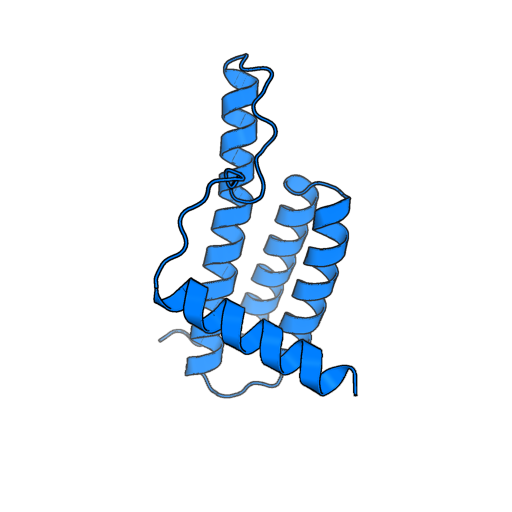ILE A C 1
ATOM 669 O O . ILE A 1 84 ? 11.464 1.805 -17.829 1.00 50.16 84 ILE A O 1
ATOM 673 N N . THR A 1 85 ? 13.305 0.653 -17.260 1.00 52.69 85 THR A N 1
ATOM 674 C CA . THR A 1 85 ? 12.590 -0.324 -16.433 1.00 52.69 85 THR A CA 1
ATOM 675 C C . THR A 1 85 ? 12.028 0.467 -15.265 1.00 52.69 85 THR A C 1
ATOM 677 O O . THR A 1 85 ? 12.809 1.080 -14.543 1.00 52.69 85 THR A O 1
ATOM 680 N N . ALA A 1 86 ? 10.704 0.533 -15.112 1.00 53.53 86 ALA A N 1
ATOM 681 C CA . ALA A 1 86 ? 10.086 1.162 -13.950 1.00 53.53 86 ALA A CA 1
ATOM 682 C C . ALA A 1 86 ? 10.745 0.578 -12.693 1.00 53.53 86 ALA A C 1
ATOM 684 O O . ALA A 1 86 ? 10.486 -0.573 -12.342 1.00 53.53 86 ALA A O 1
ATOM 685 N N . SER A 1 87 ? 11.679 1.327 -12.101 1.00 57.50 87 SER A N 1
ATOM 686 C CA . SER A 1 87 ? 12.507 0.846 -11.003 1.00 57.50 87 SER A CA 1
ATOM 687 C C . SER A 1 87 ? 11.626 0.853 -9.774 1.00 57.50 87 SER A C 1
ATOM 689 O O . SER A 1 87 ? 11.478 1.868 -9.096 1.00 57.50 87 SER A O 1
ATOM 691 N N . PHE A 1 88 ? 10.963 -0.269 -9.532 1.00 60.94 88 PHE A N 1
ATOM 692 C CA . PHE A 1 88 ? 10.369 -0.517 -8.238 1.00 60.94 88 PHE A CA 1
ATOM 693 C C . PHE A 1 88 ? 11.504 -0.769 -7.244 1.00 60.94 88 PHE A C 1
ATOM 695 O O . PHE A 1 88 ? 12.298 -1.691 -7.419 1.00 60.94 88 PHE A O 1
ATOM 702 N N . GLY A 1 89 ? 11.573 0.073 -6.213 1.00 65.75 89 GLY A N 1
ATOM 703 C CA . GLY A 1 89 ? 12.684 0.104 -5.263 1.00 65.75 89 GLY A CA 1
ATOM 704 C C . GLY A 1 89 ? 13.819 1.036 -5.692 1.00 65.75 89 GLY A C 1
ATOM 705 O O . GLY A 1 89 ? 13.811 1.620 -6.777 1.00 65.75 89 GLY A O 1
ATOM 706 N N . GLN A 1 90 ? 14.793 1.191 -4.799 1.00 65.19 90 GLN A N 1
ATOM 707 C CA . GLN A 1 90 ? 16.000 1.965 -5.051 1.00 65.19 90 GLN A CA 1
ATOM 708 C C . GLN A 1 90 ? 17.106 1.010 -5.496 1.00 65.19 90 GLN A C 1
ATOM 710 O O . GLN A 1 90 ? 17.372 0.012 -4.826 1.00 65.19 90 GLN A O 1
ATOM 715 N N . HIS A 1 91 ? 17.749 1.303 -6.625 1.00 66.75 91 HIS A N 1
ATOM 716 C CA . HIS A 1 91 ? 18.964 0.592 -6.999 1.00 66.75 91 HIS A CA 1
ATOM 717 C C . HIS A 1 91 ? 20.086 1.045 -6.061 1.00 66.75 91 HIS A C 1
ATOM 719 O O . HIS A 1 91 ? 20.566 2.174 -6.162 1.00 66.75 91 HIS A O 1
ATOM 725 N N . LEU A 1 92 ? 20.438 0.195 -5.098 1.00 74.88 92 LEU A N 1
ATOM 726 C CA . LEU A 1 92 ? 21.532 0.457 -4.171 1.00 74.88 92 LEU A CA 1
ATOM 727 C C . LEU A 1 92 ? 22.843 0.016 -4.823 1.00 74.88 92 LEU A C 1
ATOM 729 O O . LEU A 1 92 ? 22.931 -1.094 -5.352 1.00 74.88 92 LEU A O 1
ATOM 733 N N . SER A 1 93 ? 23.851 0.886 -4.777 1.00 77.81 93 SER A N 1
ATOM 734 C CA . SER A 1 93 ? 25.216 0.512 -5.146 1.00 77.81 93 SER A CA 1
ATOM 735 C C . SER A 1 93 ? 25.718 -0.588 -4.199 1.00 77.81 93 SER A C 1
ATOM 737 O O . SER A 1 93 ? 25.387 -0.542 -3.011 1.00 77.81 93 SER A O 1
ATOM 739 N N . PRO A 1 94 ? 26.530 -1.551 -4.670 1.00 77.69 94 PRO A N 1
ATOM 740 C CA . PRO A 1 94 ? 27.226 -2.479 -3.777 1.00 77.69 94 PRO A CA 1
ATOM 741 C 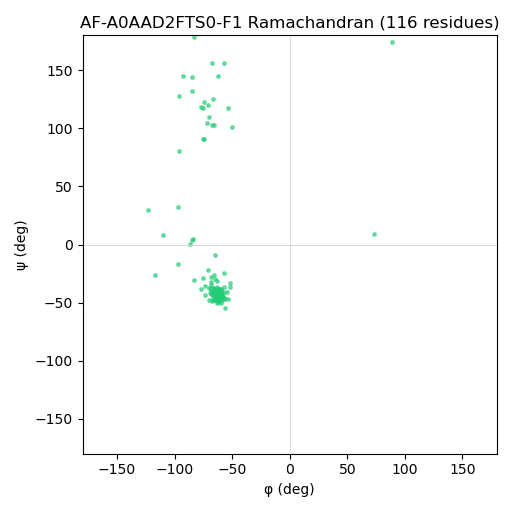C . PRO A 1 94 ? 28.110 -1.759 -2.743 1.00 77.69 94 PRO A C 1
ATOM 743 O O . PRO A 1 94 ? 28.312 -2.292 -1.657 1.00 77.69 94 PRO A O 1
ATOM 746 N N . ASP A 1 95 ? 28.554 -0.537 -3.047 1.00 83.94 95 ASP A N 1
ATOM 747 C CA . ASP A 1 95 ? 29.410 0.285 -2.182 1.00 83.94 95 ASP A CA 1
ATOM 748 C C . ASP A 1 95 ? 28.600 1.304 -1.360 1.00 83.94 95 ASP A C 1
ATOM 750 O O . ASP A 1 95 ? 29.042 2.430 -1.136 1.00 83.94 95 ASP A O 1
ATOM 754 N N . ILE A 1 96 ? 27.365 0.968 -0.977 1.00 83.62 96 ILE A N 1
ATOM 755 C CA . ILE A 1 96 ? 26.531 1.887 -0.200 1.00 83.62 96 ILE A CA 1
ATOM 756 C C . ILE A 1 96 ? 27.115 2.113 1.199 1.00 83.62 96 ILE A C 1
ATOM 758 O O . ILE A 1 96 ? 27.339 1.170 1.956 1.00 83.62 96 ILE A O 1
ATOM 762 N N . GLU A 1 97 ? 27.339 3.378 1.550 1.00 87.50 97 GLU A N 1
ATOM 763 C CA . GLU A 1 97 ? 27.724 3.770 2.904 1.00 87.50 97 GLU A CA 1
ATOM 764 C C . GLU A 1 97 ? 26.501 3.675 3.821 1.00 87.50 97 GLU A C 1
ATOM 766 O O . GLU A 1 97 ? 25.452 4.271 3.557 1.00 87.50 97 GLU A O 1
ATOM 771 N N . LEU A 1 98 ? 26.623 2.884 4.886 1.00 86.62 98 LEU A N 1
ATOM 772 C CA . LEU A 1 98 ? 25.596 2.757 5.912 1.00 86.62 98 LEU A CA 1
ATOM 773 C C . LEU A 1 98 ? 25.765 3.886 6.931 1.00 86.62 98 LEU A C 1
ATOM 775 O O . LEU A 1 98 ? 26.882 4.280 7.256 1.00 86.62 98 LEU A O 1
ATOM 779 N N . SER A 1 99 ? 24.660 4.410 7.462 1.00 91.75 99 SER A N 1
ATOM 780 C CA . SER A 1 99 ? 24.754 5.307 8.616 1.00 91.75 99 SER A CA 1
ATOM 781 C C . SER A 1 99 ? 25.231 4.541 9.854 1.00 91.75 99 SER A C 1
ATOM 783 O O . SER A 1 99 ? 24.982 3.341 9.976 1.00 91.75 99 SER A O 1
ATOM 785 N N . GLU A 1 100 ? 25.828 5.243 10.823 1.00 93.25 100 GLU A N 1
ATOM 786 C CA . GLU A 1 100 ? 26.251 4.643 12.103 1.00 93.25 100 GLU A CA 1
ATOM 787 C C . GLU A 1 100 ? 25.107 3.861 12.785 1.00 93.25 100 GLU A C 1
ATOM 789 O O . GLU A 1 100 ? 25.312 2.789 13.354 1.00 93.25 100 GLU A O 1
ATOM 794 N N . GLU A 1 101 ? 23.869 4.357 12.685 1.00 94.81 101 GLU A N 1
ATOM 795 C CA . GLU A 1 101 ? 22.683 3.674 13.214 1.00 94.81 101 GLU A CA 1
ATOM 796 C C . GLU A 1 101 ? 22.370 2.373 12.460 1.00 94.81 101 GLU A C 1
ATOM 798 O O . GLU A 1 101 ? 22.082 1.343 13.077 1.00 94.81 101 GLU A O 1
ATOM 803 N N . GLN A 1 102 ? 22.452 2.400 11.128 1.00 91.56 102 GLN A N 1
ATOM 804 C CA . GLN A 1 102 ? 22.207 1.227 10.289 1.00 91.56 102 GLN A CA 1
ATOM 805 C C . GLN A 1 102 ? 23.270 0.146 10.511 1.00 91.56 102 GLN A C 1
ATOM 807 O O . GLN A 1 102 ? 22.933 -1.041 10.543 1.00 91.56 102 GLN A O 1
ATOM 812 N N . GLU A 1 103 ? 24.528 0.538 10.715 1.00 93.75 103 GLU A N 1
ATOM 813 C CA . GLU A 1 103 ? 25.618 -0.381 11.049 1.00 93.75 103 GLU A CA 1
ATOM 814 C C . GLU A 1 103 ? 25.388 -1.068 12.397 1.00 93.75 103 GLU A C 1
ATOM 816 O O . GLU A 1 103 ? 25.441 -2.300 12.473 1.00 93.75 103 GLU A O 1
ATOM 821 N N . MET A 1 104 ? 25.035 -0.304 13.438 1.00 94.19 104 MET A N 1
ATOM 822 C CA . MET A 1 104 ? 24.696 -0.871 14.750 1.00 94.19 104 MET A CA 1
ATOM 823 C C . MET A 1 104 ? 23.509 -1.837 14.671 1.00 94.19 104 MET A C 1
ATOM 825 O O . MET A 1 104 ? 23.520 -2.915 15.272 1.00 94.19 104 MET A O 1
ATOM 829 N N . GLN A 1 105 ? 22.465 -1.479 13.920 1.00 94.88 105 GLN A N 1
ATOM 830 C CA . GLN A 1 105 ? 21.299 -2.343 13.755 1.00 94.88 105 GLN A CA 1
ATOM 831 C C . GLN A 1 105 ? 21.650 -3.636 13.005 1.00 94.88 105 GLN A C 1
ATOM 833 O O . GLN A 1 105 ? 21.155 -4.710 13.360 1.00 94.88 105 GLN A O 1
ATOM 838 N N . LEU A 1 106 ? 22.527 -3.554 12.003 1.00 92.56 106 LEU A N 1
ATOM 839 C CA . LEU A 1 106 ? 23.033 -4.719 11.285 1.00 92.56 106 LEU A CA 1
ATOM 840 C C . LEU A 1 106 ? 23.858 -5.634 12.201 1.00 92.56 106 LEU A C 1
ATOM 842 O O . LEU A 1 106 ? 23.708 -6.856 12.135 1.00 92.56 106 LEU A O 1
ATOM 846 N N . GLU A 1 107 ? 24.701 -5.072 13.068 1.00 94.69 107 GLU A N 1
ATOM 847 C CA . GLU A 1 107 ? 25.465 -5.835 14.062 1.00 94.69 107 GLU A CA 1
ATOM 848 C C . GLU A 1 107 ? 24.539 -6.565 15.041 1.00 94.69 107 GLU A C 1
ATOM 850 O O . GLU A 1 107 ? 24.663 -7.779 15.236 1.00 94.69 107 GLU A O 1
ATOM 855 N N . LYS A 1 108 ? 23.525 -5.866 15.558 1.00 95.94 108 LYS A N 1
ATOM 856 C CA . LYS A 1 108 ? 22.502 -6.460 16.425 1.00 95.94 108 LYS A CA 1
ATOM 857 C C . LYS A 1 108 ? 21.791 -7.638 15.753 1.00 95.94 108 LYS A C 1
ATOM 859 O O . LYS A 1 108 ? 21.645 -8.699 16.360 1.00 95.94 108 LYS A O 1
ATOM 864 N N . LEU A 1 109 ? 21.383 -7.480 14.493 1.00 93.25 109 LEU A N 1
ATOM 865 C CA . LEU A 1 109 ? 20.736 -8.550 13.728 1.00 93.25 109 LEU A CA 1
ATOM 866 C C . LEU A 1 109 ? 21.660 -9.758 13.522 1.00 93.25 109 LEU A C 1
ATOM 868 O O . LEU A 1 109 ? 21.205 -10.899 13.627 1.00 93.25 109 LEU A O 1
ATOM 872 N N . LYS A 1 110 ? 22.958 -9.533 13.267 1.00 92.94 110 LYS A N 1
ATOM 873 C CA . LYS A 1 110 ? 23.954 -10.614 13.157 1.00 92.94 110 LYS A CA 1
ATOM 874 C C . LYS A 1 110 ? 24.071 -11.401 14.461 1.00 92.94 110 LYS A C 1
ATOM 876 O O . LYS A 1 110 ? 24.091 -12.634 14.428 1.00 92.94 110 LYS A O 1
ATOM 881 N N . GLU A 1 111 ? 24.106 -10.717 15.604 1.00 94.69 111 GLU A N 1
ATOM 882 C CA . GLU A 1 111 ? 24.122 -11.390 16.903 1.00 94.69 111 GLU A CA 1
ATOM 883 C C . GLU A 1 111 ? 22.857 -12.219 17.141 1.00 94.69 111 GLU A C 1
ATOM 885 O O . GLU A 1 111 ? 22.950 -13.379 17.547 1.00 94.69 111 GLU A O 1
ATOM 890 N N . GLU A 1 112 ? 21.680 -11.642 16.897 1.00 92.19 112 GLU A N 1
ATOM 891 C CA . GLU A 1 112 ? 20.395 -12.319 17.097 1.00 92.19 112 GLU A CA 1
ATOM 892 C C . GLU A 1 112 ? 20.277 -13.570 16.220 1.00 92.19 112 GLU A C 1
ATOM 894 O O . GLU A 1 112 ? 19.918 -14.635 16.724 1.00 92.19 112 GLU A O 1
ATOM 899 N N . ALA A 1 113 ? 20.671 -13.484 14.947 1.00 90.50 113 ALA A N 1
ATOM 900 C CA . ALA A 1 113 ? 20.688 -14.631 14.041 1.00 90.50 113 ALA A CA 1
ATOM 901 C C . ALA A 1 113 ? 21.648 -15.737 14.519 1.00 90.50 113 ALA A C 1
ATOM 903 O O . ALA A 1 113 ? 21.318 -16.921 14.439 1.00 90.50 113 ALA A O 1
ATOM 904 N N . SER A 1 114 ? 22.809 -15.366 15.076 1.00 89.19 114 SER A N 1
ATOM 905 C CA . SER A 1 114 ? 23.777 -16.328 15.626 1.00 89.19 114 SER A CA 1
ATOM 906 C C . SER A 1 114 ? 23.278 -17.029 16.896 1.00 89.19 114 SER A C 1
ATOM 908 O O . SER A 1 114 ? 23.603 -18.194 17.129 1.00 89.19 114 SER A O 1
ATOM 910 N N . LYS A 1 115 ? 22.473 -16.329 17.706 1.00 85.69 115 LYS A N 1
ATOM 911 C CA . LYS A 1 115 ? 21.851 -16.859 18.926 1.00 85.69 115 LYS A CA 1
ATOM 912 C C . LYS A 1 115 ? 20.649 -17.744 18.593 1.00 85.69 115 LYS A C 1
ATOM 914 O O . LYS A 1 115 ? 20.480 -18.770 19.233 1.00 85.69 115 LYS A O 1
ATOM 919 N N . ALA A 1 116 ? 19.856 -17.378 17.583 1.00 77.69 116 ALA A N 1
ATOM 920 C CA . ALA A 1 116 ? 18.692 -18.145 17.133 1.00 77.69 116 ALA A CA 1
ATOM 921 C C . ALA A 1 116 ? 19.058 -19.459 16.417 1.00 77.69 116 ALA A C 1
ATOM 923 O O . ALA A 1 116 ? 18.233 -20.364 16.338 1.00 77.69 116 ALA A O 1
ATOM 924 N N . GLY A 1 117 ? 20.283 -19.562 15.889 1.00 64.38 117 GLY A N 1
ATOM 925 C CA . GLY A 1 117 ? 20.823 -20.786 15.292 1.00 64.38 117 GLY A CA 1
ATOM 926 C C . GLY A 1 117 ? 21.449 -21.779 16.282 1.00 64.38 117 GLY A C 1
ATOM 927 O O . GLY A 1 117 ? 22.027 -22.767 15.826 1.00 64.38 117 GLY A O 1
ATOM 928 N N . ARG A 1 118 ? 21.384 -21.524 17.598 1.00 50.12 118 ARG A N 1
ATOM 929 C CA . ARG A 1 118 ? 21.843 -22.437 18.660 1.00 50.12 118 ARG A CA 1
ATOM 930 C C . ARG A 1 118 ? 20.688 -23.011 19.466 1.00 50.12 118 ARG A C 1
ATOM 932 O O . ARG A 1 118 ? 19.700 -22.280 19.687 1.00 50.12 118 ARG A O 1
#

Organism: NCBI:txid2856